Protein AF-A0A520VB62-F1 (afdb_monomer_lite)

Secondary structure (DSSP, 8-state):
-HHHHHHHHHHHHHHHHHHHTTTS---S--GGGEE-S--S-SEETTEEE--HHHHHHHHHS--TTSHHHHHHHHHHHHHHHHHH---HHHHHHHHHHHHHHHHT---SSTTHHHHHHHHHHHHHHH-TTPPP-TT-HHHHHHHHHHHHHHHHHHH-HHHHHHHHHHHHTT-

Structure (mmCIF, N/CA/C/O backbone):
data_AF-A0A520VB62-F1
#
_entry.id   AF-A0A520VB62-F1
#
loop_
_atom_site.group_PDB
_atom_site.id
_atom_site.type_symbol
_atom_site.label_atom_id
_atom_site.label_alt_id
_atom_site.label_comp_id
_atom_site.label_asym_id
_atom_site.label_entity_id
_atom_site.label_seq_id
_atom_site.pdbx_PDB_ins_code
_atom_site.Cartn_x
_atom_site.Cartn_y
_atom_site.Cartn_z
_atom_site.occupancy
_atom_site.B_iso_or_equiv
_atom_site.auth_seq_id
_atom_site.auth_comp_id
_atom_site.auth_asym_id
_atom_site.auth_atom_id
_atom_site.pdbx_PDB_model_num
ATOM 1 N N . MET A 1 1 ? -14.299 2.061 22.594 1.00 82.00 1 MET A N 1
ATOM 2 C CA . MET A 1 1 ? -13.236 1.149 22.125 1.00 82.00 1 MET A CA 1
ATOM 3 C C . MET A 1 1 ? -13.532 0.580 20.743 1.00 82.00 1 MET A C 1
ATOM 5 O O . MET A 1 1 ? -12.780 0.883 19.834 1.00 82.00 1 MET A O 1
ATOM 9 N N . GLU A 1 2 ? -14.605 -0.191 20.523 1.00 84.56 2 GLU A N 1
ATOM 10 C CA . GLU A 1 2 ? -14.925 -0.719 19.174 1.00 84.56 2 GLU A CA 1
ATOM 11 C C . GLU A 1 2 ? -15.188 0.391 18.143 1.00 84.56 2 GLU A C 1
ATOM 13 O O . GLU A 1 2 ? -14.595 0.387 17.067 1.00 84.56 2 GLU A O 1
ATOM 18 N N . SER A 1 3 ? -15.973 1.406 18.515 1.00 88.75 3 SER A N 1
ATOM 19 C CA . SER A 1 3 ? -16.216 2.592 17.680 1.00 88.75 3 SER A CA 1
ATOM 20 C C . SER A 1 3 ? -14.943 3.387 17.359 1.00 88.75 3 SER A C 1
ATOM 22 O O . SER A 1 3 ? -14.815 3.945 16.273 1.00 88.75 3 SER A O 1
ATOM 24 N N . GLU A 1 4 ? -13.982 3.424 18.283 1.00 92.81 4 GLU A N 1
ATOM 25 C CA . GLU A 1 4 ? -12.701 4.119 18.102 1.00 92.81 4 GLU A CA 1
ATOM 26 C C . GLU A 1 4 ? -11.771 3.341 17.165 1.00 92.81 4 GLU A C 1
ATOM 28 O O . GLU A 1 4 ? -11.117 3.940 16.314 1.00 92.81 4 GLU A O 1
ATOM 33 N N . ILE A 1 5 ? -11.754 2.006 17.270 1.00 94.88 5 ILE A N 1
ATOM 34 C CA . ILE A 1 5 ? -11.032 1.124 16.342 1.00 94.88 5 ILE A CA 1
ATOM 35 C C . ILE A 1 5 ? -11.573 1.302 14.928 1.00 94.88 5 ILE A C 1
ATOM 37 O O . ILE A 1 5 ? -10.799 1.501 13.993 1.00 94.88 5 ILE A O 1
ATOM 41 N N . GLU A 1 6 ? -12.895 1.263 14.764 1.00 94.56 6 GLU A N 1
ATOM 42 C CA . GLU A 1 6 ? -13.518 1.467 13.459 1.00 94.56 6 GLU A CA 1
ATOM 43 C C . GLU A 1 6 ? -13.223 2.869 12.908 1.00 94.56 6 GLU A C 1
ATOM 45 O O . GLU A 1 6 ? -12.890 3.010 11.731 1.00 94.56 6 GLU A O 1
ATOM 50 N N . GLY A 1 7 ? -13.265 3.897 13.763 1.00 96.06 7 GLY A N 1
ATOM 51 C CA . GLY A 1 7 ? -12.877 5.261 13.406 1.00 96.06 7 GLY A CA 1
ATOM 52 C C . GLY A 1 7 ? -11.435 5.356 12.898 1.00 96.06 7 GLY A C 1
ATOM 53 O O . GLY A 1 7 ? -11.188 5.972 11.860 1.00 96.06 7 GLY A O 1
ATOM 54 N N . LEU A 1 8 ? -10.488 4.694 13.570 1.00 95.94 8 LEU A N 1
ATOM 55 C CA . LEU A 1 8 ? -9.087 4.650 13.148 1.00 95.94 8 LEU A CA 1
ATOM 56 C C . LEU A 1 8 ? -8.914 3.911 11.811 1.00 95.94 8 LEU A C 1
ATOM 58 O O . LEU A 1 8 ? -8.255 4.435 10.912 1.00 95.94 8 LEU A O 1
ATOM 62 N N . LYS A 1 9 ? -9.549 2.740 11.644 1.00 97.00 9 LYS A N 1
ATOM 63 C CA . LYS A 1 9 ? -9.537 1.985 10.377 1.00 97.00 9 LYS A CA 1
ATOM 64 C C . LYS A 1 9 ? -10.069 2.834 9.219 1.00 97.00 9 LYS A C 1
ATOM 66 O O . LYS A 1 9 ? -9.413 2.945 8.186 1.00 97.00 9 LYS A O 1
ATOM 71 N N . LYS A 1 10 ? -11.213 3.500 9.420 1.00 97.12 10 LYS A N 1
ATOM 72 C CA . LYS A 1 10 ? -11.822 4.419 8.445 1.00 97.12 10 LYS A CA 1
ATOM 73 C C . LYS A 1 10 ? -10.909 5.594 8.108 1.00 97.12 10 LYS A C 1
ATOM 75 O O . LYS A 1 10 ? -10.818 5.966 6.943 1.00 97.12 10 LYS A O 1
ATOM 80 N N . SER A 1 11 ? -10.221 6.165 9.098 1.00 96.31 11 SER A N 1
ATOM 81 C CA . SER A 1 11 ? -9.283 7.269 8.873 1.00 96.31 11 SER A CA 1
ATOM 82 C C . SER A 1 11 ? -8.116 6.847 7.982 1.00 96.31 11 SER A C 1
ATOM 84 O O . SER A 1 11 ? -7.838 7.519 6.994 1.00 96.31 11 SER A O 1
ATOM 86 N N . ILE A 1 12 ? -7.464 5.723 8.293 1.00 96.94 12 ILE A N 1
ATOM 87 C CA . ILE A 1 12 ? -6.336 5.218 7.497 1.00 96.94 12 ILE A CA 1
ATOM 88 C C . ILE A 1 12 ? -6.807 4.826 6.088 1.00 96.94 12 ILE A C 1
ATOM 90 O O . ILE A 1 12 ? -6.172 5.186 5.099 1.00 96.94 12 ILE A O 1
ATOM 94 N N . TRP A 1 13 ? -7.958 4.154 5.975 1.00 97.50 13 TRP A N 1
ATOM 95 C CA . TRP A 1 13 ? -8.556 3.820 4.679 1.00 97.50 13 TRP A CA 1
ATOM 96 C C . TRP A 1 13 ? -8.832 5.065 3.835 1.00 97.50 13 TRP A C 1
ATOM 98 O O . TRP A 1 13 ? -8.537 5.082 2.643 1.00 97.50 13 TRP A O 1
ATOM 108 N N . LYS A 1 14 ? -9.354 6.132 4.448 1.00 97.00 14 LYS A N 1
ATOM 109 C CA . LYS A 1 14 ? -9.599 7.407 3.769 1.00 97.00 14 LYS A CA 1
ATOM 110 C C . LYS A 1 14 ? -8.302 8.048 3.280 1.00 97.00 14 LYS A C 1
ATOM 112 O O . LYS A 1 14 ? -8.279 8.552 2.162 1.00 97.00 14 LYS A O 1
ATOM 117 N N . GLU A 1 15 ? -7.230 8.007 4.075 1.00 96.38 15 GLU A N 1
ATOM 118 C CA . GLU A 1 15 ? -5.909 8.480 3.640 1.00 96.38 15 GLU A CA 1
ATOM 119 C C . GLU A 1 15 ? -5.455 7.728 2.377 1.00 96.38 15 GLU A C 1
ATOM 121 O O . GLU A 1 15 ? -5.143 8.374 1.380 1.00 96.38 15 GLU A O 1
ATOM 126 N N . ILE A 1 16 ? -5.518 6.390 2.372 1.00 97.12 16 ILE A N 1
ATOM 127 C CA . ILE A 1 16 ? -5.161 5.547 1.212 1.00 97.12 16 ILE A CA 1
ATOM 128 C C . ILE A 1 16 ? -6.072 5.838 0.007 1.00 97.12 16 ILE A C 1
ATOM 130 O O . ILE A 1 16 ? -5.603 6.017 -1.119 1.00 97.12 16 ILE A O 1
ATOM 134 N N . SER A 1 17 ? -7.382 5.932 0.232 1.00 96.38 17 SER A N 1
ATOM 135 C CA . SER A 1 17 ? -8.355 6.243 -0.816 1.00 96.38 17 SER A CA 1
ATOM 136 C C . SER A 1 17 ? -8.068 7.596 -1.465 1.00 96.38 17 SER A C 1
ATOM 138 O O . SER A 1 17 ? -8.185 7.724 -2.681 1.00 96.38 17 SER A O 1
ATOM 140 N N . ASN A 1 18 ? -7.670 8.604 -0.685 1.00 96.19 18 ASN A N 1
ATOM 141 C CA . ASN A 1 18 ? -7.405 9.951 -1.190 1.00 96.19 18 ASN A CA 1
ATOM 142 C C . ASN A 1 18 ? -6.197 10.016 -2.135 1.00 96.19 18 ASN A C 1
ATOM 144 O O . ASN A 1 18 ? -6.193 10.857 -3.037 1.00 96.19 18 ASN A O 1
ATOM 148 N N . VAL A 1 19 ? -5.181 9.164 -1.940 1.00 96.00 19 VAL A N 1
ATOM 149 C CA . VAL A 1 19 ? -4.030 9.086 -2.860 1.00 96.00 19 VAL A CA 1
ATOM 150 C C . VAL A 1 19 ? -4.308 8.231 -4.095 1.00 96.00 19 VAL A C 1
ATOM 152 O O . VAL A 1 19 ? -3.788 8.531 -5.169 1.00 96.00 19 VAL A O 1
ATOM 155 N N . LEU A 1 20 ? -5.159 7.209 -3.989 1.00 94.31 20 LEU A N 1
ATOM 156 C CA . LEU A 1 20 ? -5.516 6.337 -5.115 1.00 94.31 20 LEU A CA 1
ATOM 157 C C . LEU A 1 20 ? -6.591 6.930 -6.047 1.00 94.31 20 LEU A C 1
ATOM 159 O O . LEU A 1 20 ? -6.543 6.730 -7.265 1.00 94.31 20 LEU A O 1
ATOM 163 N N . ASN A 1 21 ? -7.533 7.698 -5.502 1.00 89.06 21 ASN A N 1
ATOM 164 C CA . ASN A 1 21 ? -8.596 8.359 -6.255 1.00 89.06 21 ASN A CA 1
ATOM 165 C C . ASN A 1 21 ? -8.033 9.531 -7.102 1.00 89.06 21 ASN A C 1
ATOM 167 O O . ASN A 1 21 ? -7.119 10.230 -6.651 1.00 89.06 21 ASN A O 1
ATOM 171 N N . PRO A 1 22 ? -8.539 9.778 -8.329 1.00 83.94 22 PRO A N 1
ATOM 172 C CA . PRO A 1 22 ? -9.714 9.159 -8.961 1.00 83.94 22 PRO A CA 1
ATOM 173 C C . PRO A 1 22 ? -9.431 7.941 -9.834 1.00 83.94 22 PRO A C 1
ATOM 175 O O . PRO A 1 22 ? -10.369 7.344 -10.348 1.00 83.94 22 PRO A O 1
ATOM 178 N N . ARG A 1 23 ? -8.166 7.561 -10.037 1.00 87.94 23 ARG A N 1
ATOM 179 C CA . ARG A 1 23 ? -7.843 6.484 -10.988 1.00 87.94 23 ARG A CA 1
ATOM 180 C C . ARG A 1 23 ? -8.215 5.102 -10.472 1.00 87.94 23 ARG A C 1
ATOM 182 O O . ARG A 1 23 ? -8.552 4.233 -11.268 1.00 87.94 23 ARG A O 1
ATOM 189 N N . PHE A 1 24 ? -8.142 4.915 -9.160 1.00 90.31 24 PHE A N 1
ATOM 190 C CA . PHE A 1 24 ? -8.389 3.639 -8.512 1.00 90.31 24 PHE A CA 1
ATOM 191 C C . PHE A 1 24 ? -9.350 3.852 -7.348 1.00 90.31 24 PHE A C 1
ATOM 193 O O . PHE A 1 24 ? -8.960 4.332 -6.284 1.00 90.31 24 PHE A O 1
ATOM 200 N N . ASP A 1 25 ? -10.624 3.535 -7.575 1.00 90.31 25 ASP A N 1
ATOM 201 C CA . ASP A 1 25 ? -11.647 3.612 -6.539 1.00 90.31 25 ASP A CA 1
ATOM 202 C C . ASP A 1 25 ? -11.650 2.328 -5.701 1.00 90.31 25 ASP A C 1
ATOM 204 O O . ASP A 1 25 ? -12.038 1.256 -6.169 1.00 90.31 25 ASP A O 1
ATOM 208 N N . ILE A 1 26 ? -11.203 2.445 -4.450 1.00 91.56 26 ILE A N 1
ATOM 209 C CA . ILE A 1 26 ? -11.250 1.354 -3.471 1.00 91.56 26 ILE A CA 1
ATOM 210 C C . ILE A 1 26 ? -12.583 1.323 -2.714 1.00 91.56 26 ILE A C 1
ATOM 212 O O . ILE A 1 26 ? -12.792 0.423 -1.912 1.00 91.56 26 ILE A O 1
ATOM 216 N N . GLY A 1 27 ? -13.514 2.243 -2.974 1.00 91.69 27 GLY A N 1
ATOM 217 C CA . GLY A 1 27 ? -14.805 2.334 -2.298 1.00 91.69 27 GLY A CA 1
ATOM 218 C C . GLY A 1 27 ? -14.713 2.688 -0.810 1.00 91.69 27 GLY A C 1
ATOM 219 O O . GLY A 1 27 ? -13.656 3.024 -0.268 1.00 91.69 27 GLY A O 1
ATOM 220 N N . GLU A 1 28 ? -15.857 2.614 -0.132 1.00 93.94 28 GLU A N 1
ATOM 221 C CA . GLU A 1 28 ? -15.939 2.857 1.308 1.00 93.94 28 GLU A CA 1
ATOM 222 C C . GLU A 1 28 ? -15.301 1.725 2.122 1.00 93.94 28 GLU A C 1
ATOM 224 O O . GLU A 1 28 ? -15.281 0.560 1.718 1.00 93.94 28 GLU A O 1
ATOM 229 N N . PHE A 1 29 ? -14.793 2.075 3.304 1.00 94.88 29 PHE A N 1
ATOM 230 C CA . PHE A 1 29 ? -14.241 1.092 4.227 1.00 94.88 29 PHE A CA 1
ATOM 231 C C . PHE A 1 29 ? -15.321 0.101 4.685 1.00 94.88 29 PHE A C 1
ATOM 233 O O . PHE A 1 29 ? -16.381 0.505 5.164 1.00 94.88 29 PHE A O 1
ATOM 240 N N . SER A 1 30 ? -14.992 -1.190 4.643 1.00 91.88 30 SER A N 1
ATOM 241 C CA . SER A 1 30 ? -15.796 -2.279 5.194 1.00 91.88 30 SER A CA 1
ATOM 242 C C . SER A 1 30 ? -14.892 -3.272 5.920 1.00 91.88 30 SER A C 1
ATOM 244 O O . SER A 1 30 ? -13.810 -3.620 5.445 1.00 91.88 30 SER A O 1
ATOM 246 N N . ASN A 1 31 ? -15.351 -3.778 7.068 1.00 90.06 31 ASN A N 1
ATOM 247 C CA . ASN A 1 31 ? -14.636 -4.831 7.796 1.00 90.06 31 ASN A CA 1
ATOM 248 C C . ASN A 1 31 ? -14.585 -6.155 7.016 1.00 90.06 31 ASN A C 1
ATOM 250 O O . ASN A 1 31 ? -13.834 -7.050 7.390 1.00 90.06 31 ASN A O 1
ATOM 254 N N . GLU A 1 32 ? -15.342 -6.300 5.925 1.00 90.75 32 GLU A N 1
ATOM 255 C CA . GLU A 1 32 ? -15.301 -7.507 5.102 1.00 90.75 32 GLU A CA 1
ATOM 256 C C . GLU A 1 32 ? -13.925 -7.762 4.466 1.00 90.75 32 GLU A C 1
ATOM 258 O O . GLU A 1 32 ? -13.618 -8.921 4.191 1.00 90.75 32 GLU A O 1
ATOM 263 N N . PHE A 1 33 ? -13.094 -6.723 4.290 1.00 89.25 33 PHE A N 1
ATOM 264 C CA . PHE A 1 33 ? -11.745 -6.826 3.712 1.00 89.25 33 PHE A CA 1
ATOM 265 C C . PHE A 1 33 ? -10.684 -7.295 4.711 1.00 89.25 33 PHE A C 1
ATOM 267 O O . PHE A 1 33 ? -9.547 -7.567 4.317 1.00 89.25 33 PHE A O 1
ATOM 274 N N . LEU A 1 34 ? -11.040 -7.372 5.996 1.00 95.50 34 LEU A N 1
ATOM 275 C CA . LEU A 1 34 ? -10.125 -7.709 7.075 1.00 95.50 34 LEU A CA 1
ATOM 276 C C . LEU A 1 34 ? -10.509 -9.032 7.732 1.00 95.50 34 LEU A C 1
ATOM 278 O O . LEU A 1 34 ? -11.683 -9.372 7.894 1.00 95.50 34 LEU A O 1
ATOM 282 N N . HIS A 1 35 ? -9.492 -9.771 8.146 1.00 96.19 35 HIS A N 1
ATOM 283 C CA . HIS A 1 35 ? -9.615 -10.875 9.077 1.00 96.19 35 HIS A CA 1
ATOM 284 C C . HIS A 1 35 ? -9.010 -10.427 10.412 1.00 96.19 35 HIS A C 1
ATOM 286 O O . HIS A 1 35 ? -7.798 -10.262 10.523 1.00 96.19 35 HIS A O 1
ATOM 292 N N . ASN A 1 36 ? -9.866 -10.166 11.404 1.00 93.56 36 ASN A N 1
ATOM 293 C CA . ASN A 1 36 ? -9.465 -9.518 12.661 1.00 93.56 36 ASN A CA 1
ATOM 294 C C . ASN A 1 36 ? -8.954 -10.502 13.736 1.00 93.56 36 ASN A C 1
ATOM 296 O O . ASN A 1 36 ? -8.709 -10.091 14.872 1.00 93.56 36 ASN A O 1
ATOM 300 N N . GLU A 1 37 ? -8.831 -11.791 13.413 1.00 91.56 37 GLU A N 1
ATOM 301 C CA . GLU A 1 37 ? -8.261 -12.796 14.315 1.00 91.56 37 GLU A CA 1
ATOM 302 C C . GLU A 1 37 ? -6.741 -12.881 14.143 1.00 91.56 37 GLU A C 1
ATOM 304 O O . GLU A 1 37 ? -6.201 -12.638 13.063 1.00 91.56 37 GLU A O 1
ATOM 309 N N . ASP A 1 38 ? -6.051 -13.219 15.231 1.00 91.19 38 ASP A N 1
ATOM 310 C CA . ASP A 1 38 ? -4.597 -13.364 15.249 1.00 91.19 38 ASP A CA 1
ATOM 311 C C . ASP A 1 38 ? -4.193 -14.755 14.760 1.00 91.19 38 ASP A C 1
ATOM 313 O O . ASP A 1 38 ? -4.265 -15.745 15.491 1.00 91.19 38 ASP A O 1
ATOM 317 N N . ILE A 1 39 ? -3.802 -14.820 13.489 1.00 92.50 39 ILE A N 1
ATOM 318 C CA . ILE A 1 39 ? -3.303 -16.027 12.834 1.00 92.50 39 ILE A CA 1
ATOM 319 C C . ILE A 1 39 ? -1.953 -15.730 12.167 1.00 92.50 39 ILE A C 1
ATOM 321 O O . ILE A 1 39 ? -1.720 -14.603 11.729 1.00 92.50 39 ILE A O 1
ATOM 325 N N . PRO A 1 40 ? -1.054 -16.723 12.019 1.00 90.88 40 PRO A N 1
ATOM 326 C CA . PRO A 1 40 ? 0.296 -16.517 11.486 1.00 90.88 40 PRO A CA 1
ATOM 327 C C . PRO A 1 40 ? 0.305 -16.407 9.948 1.00 90.88 40 PRO A C 1
ATOM 329 O O . PRO A 1 40 ? 0.988 -17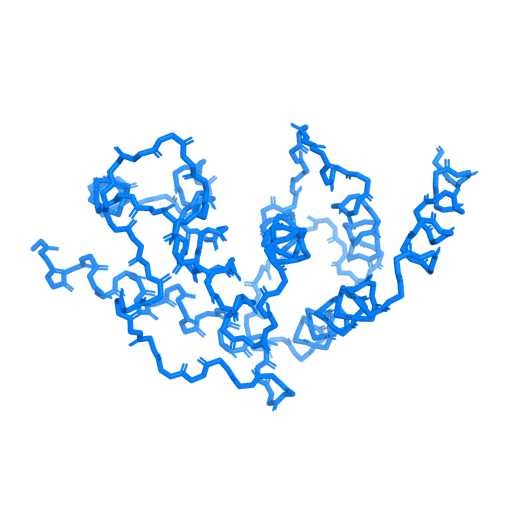.161 9.253 1.00 90.88 40 PRO A O 1
ATOM 332 N N . ARG A 1 41 ? -0.505 -15.502 9.395 1.00 91.62 41 ARG A N 1
ATOM 333 C CA . ARG A 1 41 ? -0.625 -15.203 7.963 1.00 91.62 41 ARG A CA 1
ATOM 334 C C . ARG A 1 41 ? -0.8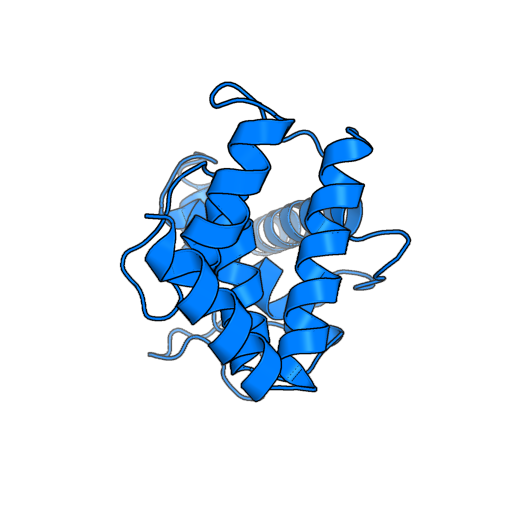86 -13.713 7.780 1.00 91.62 41 ARG A C 1
ATOM 336 O O . ARG A 1 41 ? -1.498 -13.100 8.636 1.00 91.62 41 ARG A O 1
ATOM 343 N N . ILE A 1 42 ? -0.476 -13.163 6.640 1.00 93.38 42 ILE A N 1
ATOM 344 C CA . ILE A 1 42 ? -0.797 -11.778 6.240 1.00 93.38 42 ILE A CA 1
ATOM 345 C C . ILE A 1 42 ? -2.082 -11.693 5.406 1.00 93.38 42 ILE A C 1
ATOM 347 O O . ILE A 1 42 ? -2.758 -10.669 5.414 1.00 93.38 42 ILE A O 1
ATOM 351 N N . ILE A 1 43 ? -2.443 -12.784 4.719 1.00 95.62 43 ILE A N 1
ATOM 352 C CA . ILE A 1 43 ? -3.698 -12.927 3.974 1.00 95.62 43 ILE A CA 1
ATOM 353 C C . ILE A 1 43 ? -4.376 -14.240 4.370 1.00 95.62 43 ILE A C 1
ATOM 355 O O . ILE A 1 43 ? -3.728 -15.285 4.484 1.00 95.62 43 ILE A O 1
ATOM 359 N N . TYR A 1 44 ? -5.692 -14.188 4.560 1.00 94.88 44 TYR A N 1
ATOM 360 C CA . TYR A 1 44 ? -6.541 -15.359 4.749 1.00 94.88 44 TYR A CA 1
ATOM 361 C C . TYR A 1 44 ? -7.898 -15.133 4.083 1.00 94.88 44 TYR A C 1
ATOM 363 O O . TYR A 1 44 ? -8.544 -14.116 4.319 1.00 94.88 44 TYR A O 1
ATOM 371 N N . ASN A 1 45 ? -8.328 -16.070 3.232 1.00 92.19 45 ASN A N 1
ATOM 372 C CA . ASN A 1 45 ? -9.568 -15.973 2.451 1.00 92.19 45 ASN A CA 1
ATOM 373 C C . ASN A 1 45 ? -9.694 -14.650 1.663 1.00 92.19 45 ASN A C 1
ATOM 375 O O . ASN A 1 45 ? -10.743 -14.010 1.709 1.00 92.19 45 ASN A O 1
ATOM 379 N N . ASN A 1 46 ? -8.627 -14.233 0.964 1.00 92.00 46 ASN A N 1
ATOM 380 C CA . ASN A 1 46 ? -8.533 -12.953 0.238 1.00 92.00 46 ASN A CA 1
ATOM 381 C C . ASN A 1 46 ? -8.752 -11.699 1.109 1.00 92.00 46 ASN A C 1
ATOM 383 O O . ASN A 1 46 ? -9.139 -10.647 0.602 1.00 92.00 46 ASN A O 1
ATOM 387 N N . LYS A 1 47 ? -8.501 -11.791 2.419 1.00 95.19 47 LYS A N 1
ATOM 388 C CA . LYS A 1 47 ? -8.591 -10.671 3.365 1.00 95.19 47 LYS A CA 1
ATOM 389 C C . LYS A 1 47 ? -7.246 -10.412 4.006 1.00 95.19 47 LYS A C 1
ATOM 391 O O . LYS A 1 47 ? -6.535 -11.363 4.332 1.00 95.19 47 LYS A O 1
ATOM 396 N N . SER A 1 48 ? -6.933 -9.142 4.250 1.00 96.88 48 SER A N 1
ATOM 397 C CA . SER A 1 48 ? -5.762 -8.796 5.053 1.00 96.88 48 SER A CA 1
ATOM 398 C C . SER A 1 48 ? -5.993 -9.235 6.493 1.00 96.88 48 SER A C 1
ATOM 400 O O . SER A 1 48 ? -7.013 -8.899 7.095 1.00 96.88 48 SER A O 1
ATOM 402 N N . VAL A 1 49 ? -5.046 -9.971 7.058 1.00 97.25 49 VAL A N 1
ATOM 403 C CA . VAL A 1 49 ? -5.088 -10.379 8.462 1.00 97.25 49 VAL A CA 1
ATOM 404 C C . VAL A 1 49 ? -4.510 -9.254 9.306 1.00 97.25 49 VAL A C 1
ATOM 406 O O . VAL A 1 49 ? -3.356 -8.876 9.122 1.00 97.25 49 VAL A O 1
ATOM 409 N N . ILE A 1 50 ? -5.305 -8.709 10.222 1.00 96.69 50 ILE A N 1
ATOM 410 C CA . ILE A 1 50 ? -4.825 -7.734 11.201 1.00 96.69 50 ILE A CA 1
ATOM 411 C C . ILE A 1 50 ? -5.702 -7.749 12.458 1.00 96.69 50 ILE A C 1
ATOM 413 O O . ILE A 1 50 ? -6.863 -7.340 12.406 1.00 96.69 50 ILE A O 1
ATOM 417 N N . PRO A 1 51 ? -5.162 -8.161 13.616 1.00 95.00 51 PRO A N 1
ATOM 418 C CA . PRO A 1 51 ? -5.932 -8.195 14.849 1.00 95.00 51 PRO A CA 1
ATOM 419 C C . PRO A 1 51 ? -6.360 -6.814 15.343 1.00 95.00 51 PRO A C 1
ATOM 421 O O . PRO A 1 51 ? -5.576 -5.862 15.352 1.00 95.00 51 PRO A O 1
ATOM 424 N N . ASP A 1 52 ? -7.567 -6.724 15.904 1.00 94.56 52 ASP A N 1
ATOM 425 C CA . ASP A 1 52 ? -8.061 -5.491 16.538 1.00 94.56 52 ASP A CA 1
ATOM 426 C C . ASP A 1 52 ? -7.175 -5.015 17.702 1.00 94.56 52 ASP A C 1
ATOM 428 O O . ASP A 1 52 ? -7.168 -3.832 18.051 1.00 94.56 52 ASP A O 1
ATOM 432 N N . SER A 1 53 ? -6.390 -5.917 18.299 1.00 93.94 53 SER A N 1
ATOM 433 C CA . SER A 1 53 ? -5.405 -5.589 19.333 1.00 93.94 53 SER A CA 1
ATOM 434 C C . SER A 1 53 ? -4.322 -4.618 18.842 1.00 93.94 53 SER A C 1
ATOM 436 O O . SER A 1 53 ? -3.836 -3.816 19.641 1.00 93.94 53 SER A O 1
ATOM 438 N N . ILE A 1 54 ? -3.988 -4.624 17.546 1.00 95.06 54 ILE A N 1
ATOM 439 C CA . ILE A 1 54 ? -3.057 -3.668 16.930 1.00 95.06 54 ILE A CA 1
ATOM 440 C C . ILE A 1 54 ? -3.649 -2.257 16.980 1.00 95.06 54 ILE A C 1
ATOM 442 O O . ILE A 1 54 ? -3.020 -1.338 17.501 1.00 95.06 54 ILE A O 1
ATOM 446 N N . PHE A 1 55 ? -4.900 -2.091 16.546 1.00 95.12 55 PHE A N 1
ATOM 447 C CA . PHE A 1 55 ? -5.587 -0.797 16.580 1.00 95.12 55 PHE A CA 1
ATOM 448 C C . PHE A 1 55 ? -5.810 -0.296 18.011 1.00 95.12 55 PHE A C 1
ATOM 450 O O . PHE A 1 55 ? -5.598 0.885 18.283 1.00 95.12 55 PHE A O 1
ATOM 457 N N . LYS A 1 56 ? -6.151 -1.191 18.952 1.00 94.12 56 LYS A N 1
ATOM 458 C CA . LYS A 1 56 ? -6.246 -0.852 20.385 1.00 94.12 56 LYS A CA 1
ATOM 459 C C . LYS A 1 56 ? -4.935 -0.266 20.913 1.00 94.12 56 LYS A C 1
ATOM 461 O O . LYS A 1 56 ? -4.968 0.758 21.590 1.00 94.12 56 LYS A O 1
ATOM 466 N N . LYS A 1 57 ? -3.790 -0.869 20.569 1.00 94.44 57 LYS A N 1
ATOM 467 C CA . LYS A 1 57 ? -2.463 -0.361 20.960 1.00 94.44 57 LYS A CA 1
ATOM 468 C C . LYS A 1 57 ? -2.176 1.021 20.369 1.00 94.44 57 LYS A C 1
ATOM 470 O O . LYS A 1 57 ? -1.681 1.880 21.088 1.00 94.44 57 LYS A O 1
ATOM 475 N N . ILE A 1 58 ? -2.533 1.261 19.104 1.00 95.12 58 ILE A N 1
ATOM 476 C CA . ILE A 1 58 ? -2.364 2.581 18.468 1.00 95.12 58 ILE A CA 1
ATOM 477 C C . ILE A 1 58 ? -3.202 3.645 19.186 1.00 95.12 58 ILE A C 1
ATOM 479 O O . ILE A 1 58 ? -2.710 4.738 19.439 1.00 95.12 58 ILE A O 1
ATOM 483 N N . ILE A 1 59 ? -4.450 3.335 19.547 1.00 94.06 59 ILE A N 1
ATOM 484 C CA . ILE A 1 59 ? -5.333 4.273 20.261 1.00 94.06 59 ILE A CA 1
ATOM 485 C C . ILE A 1 59 ? -4.791 4.579 21.663 1.00 94.06 59 ILE A C 1
ATOM 487 O O . ILE A 1 59 ? -4.800 5.728 22.094 1.00 94.06 59 ILE A O 1
ATOM 491 N N . GLN A 1 60 ? -4.298 3.561 22.373 1.00 92.88 60 GLN A N 1
ATOM 492 C CA . GLN A 1 60 ? -3.734 3.715 23.718 1.00 92.88 60 GLN A CA 1
ATOM 493 C C . GLN A 1 60 ? -2.384 4.438 23.724 1.00 92.88 60 GLN A C 1
ATOM 495 O O . GLN A 1 60 ? -2.017 5.055 24.722 1.00 92.88 60 GLN A O 1
ATOM 500 N N . THR A 1 61 ? -1.620 4.357 22.636 1.00 90.75 61 THR A N 1
ATOM 501 C CA . THR A 1 61 ? -0.322 5.025 22.492 1.00 90.75 61 THR A CA 1
ATOM 502 C C . THR A 1 61 ? -0.208 5.631 21.091 1.00 90.75 61 THR A C 1
ATOM 504 O O . THR A 1 61 ? 0.452 5.056 20.221 1.00 90.75 61 THR A O 1
ATOM 507 N N . PRO A 1 62 ? -0.856 6.789 20.847 1.00 85.62 62 PRO A N 1
ATOM 508 C CA . PRO A 1 62 ? -0.900 7.399 19.524 1.00 85.62 62 PRO A CA 1
ATOM 509 C C . PRO A 1 62 ? 0.490 7.830 19.061 1.00 85.62 62 PRO A C 1
ATOM 511 O O . PRO A 1 62 ? 1.048 8.819 19.531 1.00 85.62 62 PRO A O 1
ATOM 514 N N . ASN A 1 63 ? 1.047 7.084 18.113 1.00 85.06 63 ASN A N 1
ATOM 515 C CA . ASN A 1 63 ? 2.287 7.430 17.437 1.00 85.06 63 ASN A CA 1
ATOM 516 C C . ASN A 1 63 ? 2.225 6.944 15.984 1.00 85.06 63 ASN A C 1
ATOM 518 O O . ASN A 1 63 ? 2.374 5.747 15.717 1.00 85.06 63 ASN A O 1
ATOM 522 N N . LYS A 1 64 ? 2.007 7.881 15.052 1.00 82.00 64 LYS A N 1
ATOM 523 C CA . LYS A 1 64 ? 1.920 7.590 13.614 1.00 82.00 64 LYS A CA 1
ATOM 524 C C . LYS A 1 64 ? 3.246 7.117 13.006 1.00 82.00 64 LYS A C 1
ATOM 526 O O . LYS A 1 64 ? 3.199 6.490 11.959 1.00 82.00 64 LYS A O 1
ATOM 531 N N . ASP A 1 65 ? 4.379 7.332 13.675 1.00 80.56 65 ASP A N 1
ATOM 532 C CA . ASP A 1 65 ? 5.708 6.900 13.212 1.00 80.56 65 ASP A CA 1
ATOM 533 C C . ASP A 1 65 ? 6.108 5.513 13.760 1.00 80.56 65 ASP A C 1
ATOM 535 O O . ASP A 1 65 ? 7.162 4.960 13.424 1.00 80.56 65 ASP A O 1
ATOM 539 N N . SER A 1 66 ? 5.264 4.923 14.614 1.00 86.88 66 SER A N 1
ATOM 540 C CA . SER A 1 66 ? 5.534 3.630 15.242 1.00 86.88 66 SER A CA 1
ATOM 541 C C . SER A 1 66 ? 5.491 2.462 14.251 1.00 86.88 66 SER A C 1
ATOM 543 O O . SER A 1 66 ? 4.784 2.477 13.243 1.00 86.88 66 SER A O 1
ATOM 545 N N . GLU A 1 67 ? 6.217 1.394 14.578 1.00 88.56 67 GLU A N 1
ATOM 546 C CA . GLU A 1 67 ? 6.136 0.109 13.870 1.00 88.56 67 GLU A CA 1
ATOM 547 C C . GLU A 1 67 ? 4.706 -0.460 13.888 1.00 88.56 67 GLU A C 1
ATOM 549 O O . GLU A 1 67 ? 4.222 -0.981 12.889 1.00 88.56 67 GLU A O 1
ATOM 554 N N . ILE A 1 68 ? 3.974 -0.257 14.989 1.00 92.50 68 ILE A N 1
ATOM 555 C CA . ILE A 1 68 ? 2.577 -0.690 15.123 1.00 92.50 68 ILE A CA 1
ATOM 556 C C . ILE A 1 68 ? 1.675 0.033 14.106 1.00 92.50 68 ILE A C 1
ATOM 558 O O . ILE A 1 68 ? 0.823 -0.604 13.487 1.00 92.50 68 ILE A O 1
ATOM 562 N N . TYR A 1 69 ? 1.872 1.341 13.888 1.00 94.88 69 TYR A N 1
ATOM 563 C CA . TYR A 1 69 ? 1.140 2.075 12.847 1.00 94.88 69 TYR A CA 1
ATOM 564 C C . TYR A 1 69 ? 1.528 1.597 11.440 1.00 94.88 69 TYR A C 1
ATOM 566 O O . TYR A 1 69 ? 0.657 1.506 10.579 1.00 94.88 69 TYR A O 1
ATOM 574 N N . SER A 1 70 ? 2.793 1.208 11.226 1.00 93.81 70 SER A N 1
ATOM 575 C CA . SER A 1 70 ? 3.267 0.573 9.981 1.00 93.81 70 SER A CA 1
ATOM 576 C C . SER A 1 70 ? 2.461 -0.666 9.629 1.00 93.81 70 SER A C 1
ATOM 578 O O . SER A 1 70 ? 1.951 -0.775 8.520 1.00 93.81 70 SER A O 1
ATOM 580 N N . ILE A 1 71 ? 2.282 -1.564 10.599 1.00 94.44 71 ILE A N 1
ATOM 581 C CA . ILE A 1 71 ? 1.529 -2.810 10.417 1.00 94.44 71 ILE A CA 1
ATOM 582 C C . ILE A 1 71 ? 0.072 -2.505 10.050 1.00 94.44 71 ILE A C 1
ATOM 584 O O . ILE A 1 71 ? -0.491 -3.139 9.155 1.00 94.44 71 ILE A O 1
ATOM 588 N N . ALA A 1 72 ? -0.540 -1.514 10.708 1.00 96.69 72 ALA A N 1
ATOM 589 C CA . ALA A 1 72 ? -1.905 -1.088 10.406 1.00 96.69 72 ALA A CA 1
ATOM 590 C C . ALA A 1 72 ? -2.044 -0.480 9.005 1.00 96.69 72 ALA A C 1
ATOM 592 O O . ALA A 1 72 ? -2.982 -0.821 8.280 1.00 96.69 72 ALA A O 1
ATOM 593 N N . LEU A 1 73 ? -1.108 0.387 8.615 1.00 97.19 73 LEU A N 1
ATOM 594 C CA . LEU A 1 73 ? -1.089 1.015 7.300 1.00 97.19 73 LEU A CA 1
ATOM 595 C C . LEU A 1 73 ? -0.851 -0.014 6.190 1.00 97.19 73 LEU A C 1
ATOM 597 O O . LEU A 1 73 ? -1.597 -0.027 5.214 1.00 97.19 73 LEU A O 1
ATOM 601 N N . GLU A 1 74 ? 0.134 -0.899 6.359 1.00 96.62 74 GLU A N 1
ATOM 602 C CA . GLU A 1 74 ? 0.437 -1.974 5.410 1.00 96.62 74 GLU A CA 1
ATOM 603 C C . GLU A 1 74 ? -0.776 -2.888 5.226 1.00 96.62 74 GLU A C 1
ATOM 605 O O . GLU A 1 74 ? -1.190 -3.133 4.098 1.00 96.62 74 GLU A O 1
ATOM 610 N N . SER A 1 75 ? -1.412 -3.322 6.315 1.00 97.25 75 SER A N 1
ATOM 611 C CA . SER A 1 75 ? -2.585 -4.205 6.248 1.00 97.25 75 SER A CA 1
ATOM 612 C C . SER A 1 75 ? -3.772 -3.553 5.531 1.00 97.25 75 SER A C 1
ATOM 614 O O . SER A 1 75 ? -4.478 -4.192 4.750 1.00 97.25 75 SER A O 1
ATOM 616 N N . LEU A 1 76 ? -4.001 -2.255 5.746 1.00 98.12 76 LEU A N 1
ATOM 617 C CA . LEU A 1 76 ? -5.073 -1.542 5.050 1.00 98.12 76 LEU A CA 1
ATOM 618 C C . LEU A 1 76 ? -4.727 -1.253 3.583 1.00 98.12 76 LEU A C 1
ATOM 620 O O . LEU A 1 76 ? -5.609 -1.356 2.732 1.00 98.12 76 LEU A O 1
ATOM 624 N N . ALA A 1 77 ? -3.463 -0.971 3.256 1.00 97.38 77 ALA A N 1
ATOM 625 C CA . ALA A 1 77 ? -3.007 -0.850 1.870 1.00 97.38 77 ALA A CA 1
ATOM 626 C C . ALA A 1 77 ? -3.091 -2.195 1.125 1.00 97.38 77 ALA A C 1
ATOM 628 O O . ALA A 1 77 ? -3.469 -2.237 -0.048 1.00 97.38 77 ALA A O 1
ATOM 629 N N . LEU A 1 78 ? -2.809 -3.298 1.822 1.00 97.50 78 LEU A N 1
ATOM 630 C CA . LEU A 1 78 ? -2.958 -4.662 1.326 1.00 97.50 78 LEU A CA 1
ATOM 631 C C . LEU A 1 78 ? -4.416 -4.972 0.992 1.00 97.50 78 LEU A C 1
ATOM 633 O O . LEU A 1 78 ? -4.715 -5.405 -0.120 1.00 97.50 78 LEU A O 1
ATOM 637 N N . ALA A 1 79 ? -5.326 -4.696 1.928 1.00 97.12 79 ALA A N 1
ATOM 638 C CA . ALA A 1 79 ? -6.764 -4.841 1.725 1.00 97.12 79 ALA A CA 1
ATOM 639 C C . ALA A 1 79 ? -7.278 -3.981 0.555 1.00 97.12 79 ALA A C 1
ATOM 641 O O . ALA A 1 79 ? -8.056 -4.461 -0.271 1.00 97.12 79 ALA A O 1
ATOM 642 N N . ALA A 1 80 ? -6.808 -2.734 0.446 1.00 95.62 80 ALA A N 1
ATOM 643 C CA . ALA A 1 80 ? -7.156 -1.828 -0.645 1.00 95.62 80 ALA A CA 1
ATOM 644 C C . ALA A 1 80 ? -6.735 -2.383 -2.016 1.00 95.62 80 ALA A C 1
ATOM 646 O O . ALA A 1 80 ? -7.531 -2.375 -2.957 1.00 95.62 80 ALA A O 1
ATOM 647 N N . PHE A 1 81 ? -5.513 -2.913 -2.131 1.00 95.00 81 PHE A N 1
ATOM 648 C CA . PHE A 1 81 ? -5.049 -3.497 -3.387 1.00 95.00 81 PHE A CA 1
ATOM 649 C C . PHE A 1 81 ? -5.753 -4.818 -3.697 1.00 95.00 81 PHE A C 1
ATOM 651 O O . PHE A 1 81 ? -6.199 -4.977 -4.823 1.00 95.00 81 PHE A O 1
ATOM 658 N N . LEU A 1 82 ? -5.925 -5.726 -2.724 1.00 94.69 82 LEU A N 1
ATOM 659 C CA . LEU A 1 82 ? -6.663 -6.993 -2.897 1.00 94.69 82 LEU A CA 1
ATOM 660 C C . LEU A 1 82 ? -8.073 -6.786 -3.461 1.00 94.69 82 LEU A C 1
ATOM 662 O O . LEU A 1 82 ? -8.537 -7.578 -4.283 1.00 94.69 82 LEU A O 1
ATOM 666 N N . ARG A 1 83 ? -8.744 -5.713 -3.027 1.00 91.81 83 ARG A N 1
ATOM 667 C CA . ARG A 1 83 ? -10.084 -5.353 -3.497 1.00 91.81 83 ARG A CA 1
ATOM 668 C C . ARG A 1 83 ? -10.113 -5.014 -4.986 1.00 91.81 83 ARG A C 1
ATOM 670 O O . ARG A 1 83 ? -11.058 -5.402 -5.663 1.00 91.81 83 ARG A O 1
ATOM 677 N N . ILE A 1 84 ? -9.115 -4.286 -5.488 1.00 88.75 84 ILE A N 1
ATOM 678 C CA . ILE A 1 84 ? -9.048 -3.908 -6.909 1.00 88.75 84 ILE A CA 1
ATOM 679 C C . ILE A 1 84 ? -8.406 -5.022 -7.746 1.00 88.75 84 ILE A C 1
ATOM 681 O O . ILE A 1 84 ? -8.833 -5.298 -8.863 1.00 88.75 84 ILE A O 1
ATOM 685 N N . ASN A 1 85 ? -7.361 -5.645 -7.214 1.00 78.00 85 ASN A N 1
ATOM 686 C CA . ASN A 1 85 ? -6.528 -6.633 -7.871 1.00 78.00 85 ASN A CA 1
ATOM 687 C C . ASN A 1 85 ? -6.286 -7.791 -6.892 1.00 78.00 85 ASN A C 1
ATOM 689 O O . ASN A 1 85 ? -5.479 -7.701 -5.964 1.00 78.00 85 ASN A O 1
ATOM 693 N N . SER A 1 86 ? -7.007 -8.891 -7.112 1.00 78.88 86 SER A N 1
ATOM 694 C CA . SER A 1 86 ? -7.053 -10.064 -6.228 1.00 78.88 86 SER A CA 1
ATOM 695 C C . SER A 1 86 ? -5.775 -10.918 -6.229 1.00 78.88 86 SER A C 1
ATOM 697 O O . SER A 1 86 ? -5.791 -12.046 -5.741 1.00 78.88 86 SER A O 1
ATOM 699 N N . ASN A 1 87 ? -4.666 -10.427 -6.788 1.00 93.31 87 ASN A N 1
ATOM 700 C CA . ASN A 1 87 ? -3.400 -11.146 -6.796 1.00 93.31 87 ASN A CA 1
ATOM 701 C C . ASN A 1 87 ? -2.604 -10.905 -5.505 1.00 93.31 87 ASN A C 1
ATOM 703 O O . ASN A 1 87 ? -1.848 -9.939 -5.408 1.00 93.31 87 ASN A O 1
ATOM 707 N N . GLU A 1 88 ? -2.704 -11.846 -4.563 1.00 94.62 88 GLU A N 1
ATOM 708 C CA . GLU A 1 88 ? -2.086 -11.771 -3.232 1.00 94.62 88 GLU A CA 1
ATOM 709 C C . GLU A 1 88 ? -0.616 -11.324 -3.244 1.00 94.62 88 GLU A C 1
ATOM 711 O O . GLU A 1 88 ? -0.237 -10.413 -2.507 1.00 94.62 88 GLU A O 1
ATOM 716 N N . LYS A 1 89 ? 0.221 -11.922 -4.105 1.00 95.06 89 LYS A N 1
ATOM 717 C CA . LYS A 1 89 ? 1.658 -11.609 -4.177 1.00 95.06 89 LYS A CA 1
ATOM 718 C C . LYS A 1 89 ? 1.885 -10.128 -4.485 1.00 95.06 89 LYS A C 1
ATOM 720 O O . LYS A 1 89 ? 2.713 -9.486 -3.840 1.00 95.06 89 LYS A O 1
ATOM 725 N N . TYR A 1 90 ? 1.182 -9.593 -5.478 1.00 96.50 90 TYR A N 1
ATOM 726 C CA . TYR A 1 90 ? 1.369 -8.211 -5.914 1.00 96.50 90 TYR A CA 1
ATOM 727 C C . TYR A 1 90 ? 0.654 -7.213 -5.000 1.00 96.50 90 TYR A C 1
ATOM 729 O O . TYR A 1 90 ? 1.168 -6.111 -4.812 1.00 96.50 90 TYR A O 1
ATOM 737 N N . SER A 1 91 ? -0.427 -7.619 -4.328 1.00 96.62 91 SER A N 1
ATOM 738 C CA . SER A 1 91 ? -1.020 -6.839 -3.238 1.00 96.62 91 SER A CA 1
ATOM 739 C C . SER A 1 91 ? -0.035 -6.653 -2.080 1.00 96.62 91 SER A C 1
ATOM 741 O O . SER A 1 91 ? 0.107 -5.540 -1.576 1.00 96.62 91 SER A O 1
ATOM 743 N N . ILE A 1 92 ? 0.706 -7.704 -1.703 1.00 96.62 92 ILE A N 1
ATOM 744 C CA . ILE A 1 92 ? 1.762 -7.625 -0.678 1.00 96.62 92 ILE A CA 1
ATOM 745 C C . ILE A 1 92 ? 2.879 -6.677 -1.123 1.00 96.62 92 ILE A C 1
ATOM 747 O O . ILE A 1 92 ? 3.332 -5.842 -0.339 1.00 96.62 92 ILE A O 1
ATOM 751 N N . ILE A 1 93 ? 3.323 -6.778 -2.381 1.00 97.38 93 ILE A N 1
ATOM 752 C CA . ILE A 1 93 ? 4.348 -5.877 -2.927 1.00 97.38 93 ILE A CA 1
ATOM 753 C C . ILE A 1 93 ? 3.870 -4.423 -2.851 1.00 97.38 93 ILE A C 1
ATOM 755 O O . ILE A 1 93 ? 4.613 -3.578 -2.355 1.00 97.38 93 ILE A O 1
ATOM 759 N N . PHE A 1 94 ? 2.640 -4.132 -3.287 1.00 97.44 94 PHE A N 1
ATOM 760 C CA . PHE A 1 94 ? 2.072 -2.786 -3.218 1.00 97.44 94 PHE A CA 1
ATOM 761 C C . PHE A 1 94 ? 2.021 -2.257 -1.788 1.00 97.44 94 PHE A C 1
ATOM 763 O O . PHE A 1 94 ? 2.515 -1.160 -1.541 1.00 97.44 94 PHE A O 1
ATOM 770 N N . ALA A 1 95 ? 1.474 -3.035 -0.853 1.00 97.06 95 ALA A N 1
ATOM 771 C CA . ALA A 1 95 ? 1.330 -2.631 0.540 1.00 97.06 95 ALA A CA 1
ATOM 772 C C . ALA A 1 95 ? 2.679 -2.255 1.168 1.00 97.06 95 ALA A C 1
ATOM 774 O O . ALA A 1 95 ? 2.818 -1.184 1.759 1.00 97.06 95 ALA A O 1
ATOM 775 N N . LYS A 1 96 ? 3.698 -3.089 0.943 1.00 96.62 96 LYS A N 1
ATOM 776 C CA . LYS A 1 96 ? 5.058 -2.853 1.434 1.00 96.62 96 LYS A CA 1
ATOM 777 C C . LY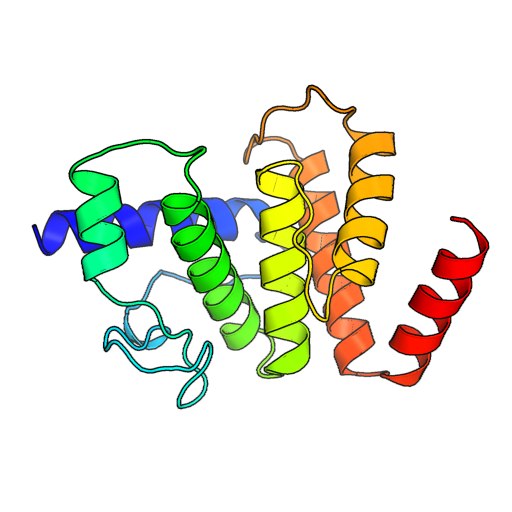S A 1 96 ? 5.726 -1.653 0.784 1.00 96.62 96 LYS A C 1
ATOM 779 O O . LYS A 1 96 ? 6.368 -0.870 1.474 1.00 96.62 96 LYS A O 1
ATOM 784 N N . CYS A 1 97 ? 5.567 -1.476 -0.528 1.00 97.44 97 CYS A N 1
ATOM 785 C CA . CYS A 1 97 ? 6.092 -0.294 -1.211 1.00 97.44 97 CYS A CA 1
ATOM 786 C C . CYS A 1 97 ? 5.403 0.974 -0.697 1.00 97.44 97 CYS A C 1
ATOM 788 O O . CYS A 1 97 ? 6.081 1.933 -0.357 1.00 97.44 97 CYS A O 1
ATOM 790 N N . TYR A 1 98 ? 4.076 0.964 -0.560 1.00 97.06 98 TYR A N 1
ATOM 791 C CA . TYR A 1 98 ? 3.309 2.084 -0.021 1.00 97.06 98 TYR A CA 1
ATOM 792 C C . TYR A 1 98 ? 3.774 2.470 1.390 1.00 97.06 98 TYR A C 1
ATOM 794 O O . TYR A 1 98 ? 4.052 3.642 1.643 1.00 97.06 98 TYR A O 1
ATOM 802 N N . CYS A 1 99 ? 3.928 1.486 2.282 1.00 95.62 99 CYS A N 1
ATOM 803 C CA . CYS A 1 99 ? 4.465 1.705 3.624 1.00 95.62 99 CYS A CA 1
ATOM 804 C C . CYS A 1 99 ? 5.893 2.267 3.572 1.00 95.62 99 CYS A C 1
ATOM 806 O O . CYS A 1 99 ? 6.199 3.243 4.257 1.00 95.62 99 CYS A O 1
ATOM 808 N N . ALA A 1 100 ? 6.750 1.717 2.707 1.00 95.25 100 ALA A N 1
ATOM 809 C CA . ALA A 1 100 ? 8.125 2.180 2.583 1.00 95.25 100 ALA A CA 1
ATOM 810 C C . ALA A 1 100 ? 8.225 3.652 2.160 1.00 95.25 100 ALA A C 1
ATOM 812 O O . ALA A 1 100 ? 9.057 4.388 2.691 1.00 95.25 100 ALA A O 1
ATOM 813 N N . LEU A 1 101 ? 7.338 4.098 1.265 1.00 95.75 101 LEU A N 1
ATOM 814 C CA . LEU A 1 101 ? 7.234 5.504 0.878 1.00 95.75 101 LEU A CA 1
ATOM 815 C C . LEU A 1 101 ? 6.699 6.373 2.020 1.00 95.75 101 LEU A C 1
ATOM 817 O O . LEU A 1 101 ? 7.278 7.418 2.306 1.00 95.75 101 LEU A O 1
ATOM 821 N N . TYR A 1 102 ? 5.623 5.938 2.686 1.00 95.06 102 TYR A N 1
ATOM 822 C CA . TYR A 1 102 ? 4.983 6.693 3.767 1.00 95.06 102 TYR A CA 1
ATOM 823 C C . TYR A 1 102 ? 5.952 6.985 4.918 1.00 95.06 102 TYR A C 1
ATOM 825 O O . TYR A 1 102 ? 6.004 8.104 5.424 1.00 95.06 102 TYR A O 1
ATOM 833 N N . PHE A 1 103 ? 6.739 5.984 5.311 1.00 92.44 103 PHE A N 1
ATOM 834 C CA . PHE A 1 103 ? 7.689 6.083 6.420 1.00 92.44 103 PHE A CA 1
ATOM 835 C C . PHE A 1 103 ? 9.118 6.407 5.984 1.00 92.44 103 PHE A C 1
ATOM 837 O O . PHE A 1 103 ? 10.004 6.504 6.834 1.00 92.44 103 PHE A O 1
ATOM 844 N N . THR A 1 104 ? 9.378 6.536 4.680 1.00 89.75 104 THR A N 1
ATOM 845 C CA . THR A 1 104 ? 10.727 6.715 4.112 1.00 89.75 104 THR A CA 1
ATOM 846 C C . THR A 1 104 ? 11.739 5.662 4.595 1.00 89.75 104 THR A C 1
ATOM 848 O O . THR A 1 104 ? 12.915 5.954 4.803 1.00 89.75 104 THR A O 1
ATOM 851 N N . ARG A 1 105 ? 11.282 4.419 4.803 1.00 86.12 105 ARG A N 1
ATOM 852 C CA . ARG A 1 105 ? 12.096 3.302 5.315 1.00 86.12 105 ARG A CA 1
ATOM 853 C C . ARG A 1 105 ? 11.791 2.019 4.557 1.00 86.12 105 ARG A C 1
ATOM 855 O O . ARG A 1 105 ? 10.631 1.698 4.349 1.00 86.12 105 ARG A O 1
ATOM 862 N N . SER A 1 106 ? 12.812 1.263 4.173 1.00 84.25 106 SER A N 1
ATOM 863 C CA . SER A 1 106 ? 12.624 -0.059 3.562 1.00 84.25 106 SER A CA 1
ATOM 864 C C . SER A 1 106 ? 12.825 -1.164 4.591 1.00 84.25 106 SER A C 1
ATOM 866 O O . SER A 1 106 ? 13.738 -1.100 5.415 1.00 84.25 106 SER A O 1
ATOM 868 N N . GLU A 1 107 ? 12.003 -2.201 4.513 1.00 84.38 107 GLU A N 1
ATOM 869 C CA . GLU A 1 107 ? 12.084 -3.374 5.376 1.00 84.38 107 GLU A CA 1
ATOM 870 C C . GLU A 1 107 ? 12.821 -4.522 4.682 1.00 84.38 107 GLU A C 1
ATOM 872 O O . GLU A 1 107 ? 12.660 -4.769 3.481 1.00 84.38 107 GLU A O 1
ATOM 877 N N . SER A 1 108 ? 13.607 -5.271 5.458 1.00 83.75 108 SER A N 1
ATOM 878 C CA . SER A 1 108 ? 14.257 -6.492 4.979 1.00 83.75 108 SER A CA 1
ATOM 879 C C . SER A 1 108 ? 13.205 -7.581 4.775 1.00 83.75 108 SER A C 1
ATOM 881 O O . SER A 1 108 ? 12.759 -8.233 5.718 1.00 83.75 108 SER A O 1
ATOM 883 N N . SER A 1 109 ? 12.749 -7.744 3.535 1.00 87.19 109 SER A N 1
ATOM 884 C CA . SER A 1 109 ? 11.732 -8.731 3.183 1.00 87.19 109 SER A CA 1
ATOM 885 C C . SER A 1 109 ? 11.842 -9.167 1.723 1.00 87.19 109 SER A C 1
ATOM 887 O O . SER A 1 109 ? 12.641 -8.633 0.957 1.00 87.19 109 SER A O 1
ATOM 889 N N . SER A 1 110 ? 11.010 -10.125 1.310 1.00 86.75 110 SER A N 1
ATOM 890 C CA . SER A 1 110 ? 10.992 -10.637 -0.066 1.00 86.75 110 SER A CA 1
ATOM 891 C C . SER A 1 110 ? 10.696 -9.582 -1.138 1.00 86.75 110 SER A C 1
ATOM 893 O O . SER A 1 110 ? 11.000 -9.835 -2.298 1.00 86.75 110 SER A O 1
ATOM 895 N N . SER A 1 111 ? 10.137 -8.423 -0.768 1.00 92.44 111 SER A N 1
ATOM 896 C CA . SER A 1 111 ? 9.877 -7.300 -1.678 1.00 92.44 111 SER A CA 1
ATOM 897 C C . SER A 1 111 ? 10.841 -6.118 -1.498 1.00 92.44 111 SER A C 1
ATOM 899 O O . SER A 1 111 ? 10.529 -4.992 -1.884 1.00 92.44 111 SER A O 1
ATOM 901 N N . GLN A 1 112 ? 11.996 -6.327 -0.852 1.00 94.88 112 GLN A N 1
ATOM 902 C CA . GLN A 1 112 ? 12.938 -5.245 -0.546 1.00 94.88 112 GLN A CA 1
ATOM 903 C C . GLN A 1 112 ? 13.417 -4.519 -1.813 1.00 94.88 112 GLN A C 1
ATOM 905 O O . GLN A 1 112 ? 13.536 -3.297 -1.807 1.00 94.88 112 GLN A O 1
ATOM 910 N N . PHE A 1 113 ? 13.653 -5.235 -2.915 1.00 95.50 113 PHE A N 1
ATOM 911 C CA . PHE A 1 113 ? 14.099 -4.603 -4.160 1.00 95.50 113 PHE A CA 1
ATOM 912 C C . PHE A 1 113 ? 13.014 -3.731 -4.793 1.00 95.50 113 PHE A C 1
ATOM 914 O O . PHE A 1 113 ? 13.326 -2.662 -5.306 1.00 95.50 113 PHE A O 1
ATOM 921 N N . GLU A 1 114 ? 11.749 -4.137 -4.722 1.00 97.50 114 GLU A N 1
ATOM 922 C CA . GLU A 1 114 ? 10.605 -3.343 -5.162 1.00 97.50 114 GLU A CA 1
ATOM 923 C C . GLU A 1 114 ? 10.445 -2.093 -4.289 1.00 97.50 114 GLU A C 1
ATOM 925 O O . GLU A 1 114 ? 10.254 -0.996 -4.815 1.00 97.50 114 GLU A O 1
ATOM 930 N N . GLN A 1 115 ? 10.597 -2.234 -2.968 1.00 97.25 115 GLN A N 1
ATOM 931 C CA . GLN A 1 115 ? 10.571 -1.098 -2.045 1.00 97.25 115 GLN A CA 1
ATOM 932 C C . GLN A 1 115 ? 11.656 -0.078 -2.397 1.00 97.25 115 GLN A C 1
ATOM 934 O O . GLN A 1 115 ? 11.353 1.108 -2.515 1.00 97.25 115 GLN A O 1
ATOM 939 N N . ILE A 1 116 ? 12.896 -0.526 -2.620 1.00 96.19 116 ILE A N 1
ATOM 940 C CA . ILE A 1 116 ? 14.012 0.352 -3.000 1.00 96.19 116 ILE A CA 1
ATOM 941 C C . ILE A 1 116 ? 13.761 0.962 -4.388 1.00 96.19 116 ILE A C 1
ATOM 943 O O . ILE A 1 116 ? 13.923 2.166 -4.555 1.00 96.19 116 ILE A O 1
ATOM 947 N N . PHE A 1 117 ? 13.279 0.180 -5.359 1.00 96.81 117 PHE A N 1
ATOM 948 C 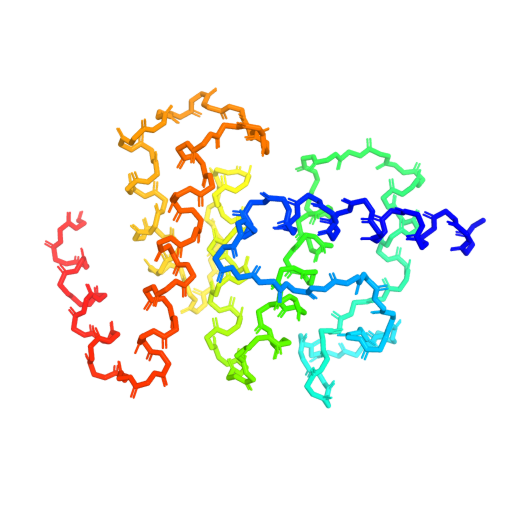CA . PHE A 1 117 ? 12.957 0.654 -6.711 1.00 96.81 117 PHE A CA 1
ATOM 949 C C . PHE A 1 117 ? 11.998 1.850 -6.708 1.00 96.81 117 PHE A C 1
ATOM 951 O O . PHE A 1 117 ? 12.212 2.818 -7.442 1.00 96.81 117 PHE A O 1
ATOM 958 N N . PHE A 1 118 ? 10.940 1.804 -5.894 1.00 97.75 118 PHE A N 1
ATOM 959 C CA . PHE A 1 118 ? 10.015 2.932 -5.769 1.00 97.75 118 PHE A CA 1
ATOM 960 C C . PHE A 1 118 ? 10.559 4.030 -4.854 1.00 97.75 11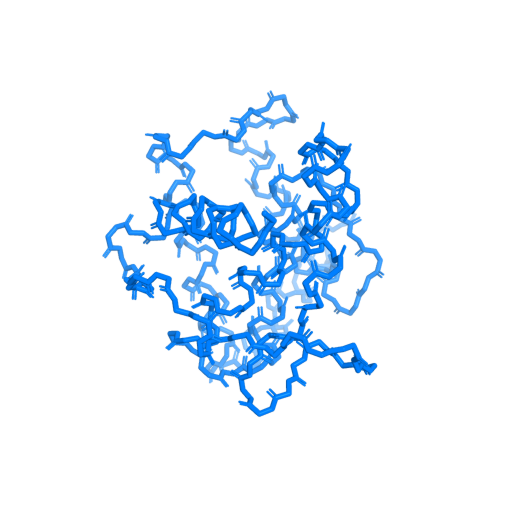8 PHE A C 1
ATOM 962 O O . PHE A 1 118 ? 10.398 5.204 -5.179 1.00 97.75 118 PHE A O 1
ATOM 969 N N . SER A 1 119 ? 11.242 3.682 -3.762 1.00 96.31 119 SER A N 1
ATOM 970 C CA . SER A 1 119 ? 11.789 4.663 -2.816 1.00 96.31 119 SER A CA 1
ATOM 971 C C . SER A 1 119 ? 12.850 5.555 -3.458 1.00 96.31 119 SER A C 1
ATOM 973 O O . SER A 1 119 ? 12.816 6.763 -3.250 1.00 96.31 119 SER A O 1
ATOM 975 N N . THR A 1 120 ? 13.739 5.011 -4.297 1.00 95.25 120 THR A N 1
ATOM 976 C CA . THR A 1 120 ? 14.734 5.808 -5.033 1.00 95.25 120 THR A CA 1
ATOM 977 C C . THR A 1 120 ? 14.051 6.857 -5.909 1.00 95.25 120 THR A C 1
ATOM 979 O O . THR A 1 120 ? 14.339 8.045 -5.787 1.00 95.25 120 THR A O 1
ATOM 982 N N . LYS A 1 121 ? 13.062 6.444 -6.710 1.00 95.94 121 LYS A N 1
ATOM 983 C CA . LYS A 1 121 ? 12.293 7.354 -7.579 1.00 95.94 121 LYS A CA 1
ATOM 984 C C . LYS A 1 121 ? 11.499 8.389 -6.789 1.00 95.94 121 LYS A C 1
ATOM 986 O O . LYS A 1 121 ? 11.325 9.519 -7.234 1.00 95.94 121 LYS A O 1
ATOM 991 N N . PHE A 1 122 ? 10.988 7.999 -5.626 1.00 97.12 122 PHE A N 1
ATOM 992 C CA . PHE A 1 122 ? 10.272 8.905 -4.742 1.00 97.12 122 PHE A CA 1
ATOM 993 C C . PHE A 1 122 ? 11.210 9.972 -4.170 1.00 97.12 122 PHE A C 1
ATOM 995 O O . PHE A 1 122 ? 10.910 11.159 -4.241 1.00 97.12 122 PHE A O 1
ATOM 1002 N N . ILE A 1 123 ? 12.379 9.574 -3.665 1.00 94.88 123 ILE A N 1
ATOM 1003 C CA . ILE A 1 123 ? 13.373 10.499 -3.108 1.00 94.88 123 ILE A CA 1
ATOM 1004 C C . ILE A 1 123 ? 13.880 11.472 -4.178 1.00 94.88 123 ILE A C 1
ATOM 1006 O O . ILE A 1 123 ? 14.037 12.654 -3.885 1.00 94.88 123 ILE A O 1
ATOM 1010 N N . GLU A 1 124 ? 14.078 11.019 -5.416 1.00 94.44 124 GLU A N 1
ATOM 1011 C CA . GLU A 1 124 ? 14.451 11.891 -6.539 1.00 94.44 124 GLU A CA 1
ATOM 1012 C C . GLU A 1 124 ? 13.410 12.990 -6.812 1.00 94.44 124 GLU A C 1
ATOM 1014 O O . GLU A 1 124 ? 13.773 14.118 -7.141 1.00 94.44 124 GLU A O 1
ATOM 1019 N N . LEU A 1 125 ? 12.118 12.682 -6.658 1.00 95.94 125 LEU A N 1
ATOM 1020 C CA . LEU A 1 125 ? 11.023 13.612 -6.954 1.00 95.94 125 LEU A CA 1
ATOM 1021 C C . LEU A 1 125 ? 10.653 14.529 -5.784 1.00 95.94 125 LEU A C 1
ATOM 1023 O O . LEU A 1 125 ? 10.296 15.690 -5.996 1.00 95.94 125 LEU A O 1
ATOM 1027 N N . PHE A 1 126 ? 10.691 14.010 -4.559 1.00 95.88 126 PHE A N 1
ATOM 1028 C CA . PHE A 1 126 ? 10.161 14.690 -3.375 1.00 95.88 126 PHE A CA 1
ATOM 1029 C C . PHE A 1 126 ? 11.246 15.127 -2.386 1.00 95.88 126 PHE A C 1
ATOM 1031 O O . PHE A 1 126 ? 11.001 16.007 -1.559 1.00 95.88 126 PHE A O 1
ATOM 1038 N N . GLY A 1 127 ? 12.448 14.556 -2.482 1.00 92.31 127 GLY A N 1
ATOM 1039 C CA . GLY A 1 127 ? 13.505 14.701 -1.489 1.00 92.31 127 GLY A CA 1
ATOM 1040 C C . GLY A 1 127 ? 13.256 13.866 -0.229 1.00 92.31 127 GLY A C 1
ATOM 1041 O O . GLY A 1 127 ? 12.175 13.330 0.004 1.00 92.31 127 GLY A O 1
ATOM 1042 N N . THR A 1 128 ? 14.277 13.767 0.621 1.00 88.94 128 THR A N 1
ATOM 1043 C CA . THR A 1 128 ? 14.232 12.973 1.863 1.00 88.94 128 THR A CA 1
ATOM 1044 C C . THR A 1 128 ? 13.448 13.637 2.996 1.00 88.94 128 THR A C 1
ATOM 1046 O O . THR A 1 128 ? 13.078 12.969 3.954 1.00 88.94 128 THR A O 1
ATOM 1049 N N . SER A 1 129 ? 13.194 14.945 2.912 1.00 90.12 129 SER A N 1
ATOM 1050 C CA . SER A 1 129 ? 12.479 15.723 3.933 1.00 90.12 129 SER A CA 1
ATOM 1051 C C . SER A 1 129 ? 10.986 15.901 3.639 1.00 90.12 129 SER A C 1
ATOM 1053 O O . SER A 1 129 ? 10.304 16.658 4.338 1.00 90.12 129 SER A O 1
ATOM 1055 N N . TYR A 1 130 ? 10.474 15.234 2.601 1.00 93.50 130 TYR A N 1
ATOM 1056 C CA . TYR A 1 130 ? 9.069 15.310 2.231 1.00 93.50 130 TYR A CA 1
ATOM 1057 C C . TYR A 1 130 ? 8.167 14.792 3.352 1.00 93.50 130 TYR A C 1
ATOM 1059 O O . TYR A 1 130 ? 8.401 13.731 3.925 1.00 93.50 130 TYR A O 1
ATOM 1067 N N . LYS A 1 131 ? 7.098 15.537 3.640 1.00 92.00 131 LYS A N 1
ATOM 1068 C CA . LYS A 1 131 ? 6.052 15.117 4.574 1.00 92.00 131 LYS A CA 1
ATOM 1069 C C . LYS A 1 131 ? 4.860 14.607 3.783 1.00 92.00 131 LYS A C 1
ATOM 1071 O O . LYS A 1 131 ? 4.363 15.323 2.916 1.00 92.00 131 LYS A O 1
ATOM 1076 N N . TRP A 1 132 ? 4.393 13.407 4.119 1.00 93.62 132 TRP A N 1
ATOM 1077 C CA . TRP A 1 132 ? 3.248 12.782 3.463 1.00 93.62 132 TRP A CA 1
ATOM 1078 C C . TRP A 1 132 ? 2.020 13.701 3.491 1.00 93.62 132 TRP A C 1
ATOM 1080 O O . TRP A 1 132 ? 1.507 14.029 4.562 1.00 93.62 132 TRP A O 1
ATOM 1090 N N . ASN A 1 133 ? 1.558 14.130 2.315 1.00 94.50 133 ASN A N 1
ATOM 1091 C CA . ASN A 1 133 ? 0.436 15.051 2.171 1.00 94.50 133 ASN A CA 1
ATOM 1092 C C . ASN A 1 133 ? -0.549 14.539 1.116 1.00 94.50 133 ASN A C 1
ATOM 1094 O O . ASN A 1 133 ? -0.295 14.647 -0.082 1.00 94.50 133 ASN A O 1
ATOM 1098 N N . THR A 1 134 ? -1.707 14.044 1.557 1.00 94.31 134 THR A N 1
ATOM 1099 C CA . THR A 1 134 ? -2.739 13.495 0.665 1.00 94.31 134 THR A CA 1
ATOM 1100 C C . THR A 1 134 ? -3.401 14.530 -0.242 1.00 94.31 134 THR A C 1
ATOM 1102 O O . THR A 1 134 ? -4.172 14.134 -1.107 1.00 94.31 134 THR A O 1
ATOM 1105 N N . ASP A 1 135 ? -3.129 15.826 -0.078 1.00 94.44 135 ASP A N 1
ATOM 1106 C CA . ASP A 1 135 ? -3.604 16.878 -0.983 1.00 94.44 135 ASP A CA 1
ATOM 1107 C C . ASP A 1 135 ? -2.586 17.217 -2.088 1.00 94.44 135 ASP A C 1
ATOM 1109 O O . ASP A 1 135 ? -2.942 17.870 -3.069 1.00 94.44 135 ASP A O 1
ATOM 1113 N N . ASP A 1 136 ? -1.336 16.745 -1.984 1.00 96.25 136 ASP A N 1
ATOM 1114 C CA . ASP A 1 136 ? -0.315 16.945 -3.018 1.00 96.25 136 ASP A CA 1
ATOM 1115 C C . ASP A 1 136 ? -0.619 16.074 -4.244 1.00 96.25 136 ASP A C 1
ATOM 1117 O O . ASP A 1 136 ? -0.538 14.846 -4.204 1.00 96.25 136 ASP A O 1
ATOM 1121 N N . ILE A 1 137 ? -0.939 16.721 -5.364 1.00 95.88 137 ILE A N 1
ATOM 1122 C CA . ILE A 1 137 ? -1.262 16.053 -6.631 1.00 95.88 137 ILE A CA 1
ATOM 1123 C C . ILE A 1 137 ? -0.109 15.157 -7.095 1.00 95.88 137 ILE A C 1
ATOM 1125 O O . ILE A 1 137 ? -0.360 14.046 -7.559 1.00 95.88 137 ILE A O 1
ATOM 1129 N N . ARG A 1 138 ? 1.149 15.578 -6.908 1.00 96.69 138 ARG A N 1
ATOM 1130 C CA . ARG A 1 138 ? 2.315 14.789 -7.332 1.00 96.69 138 ARG A CA 1
ATOM 1131 C C . ARG A 1 138 ? 2.403 13.486 -6.549 1.00 96.69 138 ARG A C 1
ATOM 1133 O O . ARG A 1 138 ? 2.740 12.452 -7.121 1.00 96.69 138 ARG A O 1
ATOM 1140 N N . LEU A 1 139 ? 2.075 13.515 -5.253 1.00 97.38 139 LEU A N 1
ATOM 1141 C CA . LEU A 1 139 ? 2.027 12.309 -4.428 1.00 97.38 139 LEU A CA 1
ATOM 1142 C C . LEU A 1 139 ? 0.968 11.338 -4.953 1.00 97.38 139 LEU A C 1
ATOM 1144 O O . LEU A 1 139 ? 1.254 10.153 -5.119 1.00 97.38 139 LEU A O 1
ATOM 1148 N N . LYS A 1 140 ? -0.235 11.844 -5.259 1.00 96.94 140 LYS A N 1
ATOM 1149 C CA . LYS A 1 140 ? -1.315 11.031 -5.840 1.00 96.94 140 LYS A CA 1
ATOM 1150 C C . LYS A 1 140 ? -0.870 10.386 -7.146 1.00 96.94 140 LYS A C 1
ATOM 1152 O O . LYS A 1 140 ? -0.985 9.176 -7.306 1.00 96.94 140 LYS A O 1
ATOM 1157 N N . GLU A 1 141 ? -0.307 11.175 -8.057 1.00 97.00 141 GLU A N 1
ATOM 1158 C CA . GLU A 1 141 ? 0.193 10.689 -9.345 1.00 97.00 141 GLU A CA 1
ATOM 1159 C C . GLU A 1 141 ? 1.278 9.620 -9.177 1.00 97.00 141 GLU A C 1
ATOM 1161 O O . GLU A 1 141 ? 1.259 8.609 -9.883 1.00 97.00 141 GLU A O 1
ATOM 1166 N N . PHE A 1 142 ? 2.188 9.799 -8.215 1.00 97.88 142 PHE A N 1
ATOM 1167 C CA . PHE A 1 142 ? 3.234 8.825 -7.924 1.00 97.88 142 PHE A CA 1
ATOM 1168 C C . PHE A 1 142 ? 2.655 7.506 -7.405 1.00 97.88 142 PHE A C 1
ATOM 1170 O O . PHE A 1 142 ? 2.957 6.443 -7.949 1.00 97.88 142 PHE A O 1
ATOM 1177 N N . VAL A 1 143 ? 1.789 7.561 -6.388 1.00 97.56 143 VAL A N 1
ATOM 1178 C CA . VAL A 1 143 ? 1.159 6.367 -5.802 1.00 97.56 143 VAL A CA 1
ATOM 1179 C C . VAL A 1 143 ? 0.296 5.641 -6.839 1.00 97.56 143 VAL A C 1
ATOM 1181 O O . VAL A 1 143 ? 0.341 4.415 -6.929 1.00 97.56 143 VAL A O 1
ATOM 1184 N N . GLN A 1 144 ? -0.432 6.373 -7.684 1.00 96.31 144 GLN A N 1
ATOM 1185 C CA . GLN A 1 144 ? -1.211 5.800 -8.786 1.00 96.31 144 GLN A CA 1
ATOM 1186 C C . GLN A 1 144 ? -0.316 5.157 -9.857 1.00 96.31 144 GLN A C 1
ATOM 1188 O O . GLN A 1 144 ? -0.647 4.097 -10.387 1.00 96.31 144 GLN A O 1
ATOM 1193 N N . SER A 1 145 ? 0.831 5.762 -10.173 1.00 96.94 145 SER A N 1
ATOM 1194 C CA . SER A 1 145 ? 1.821 5.179 -11.087 1.00 96.94 145 SER A CA 1
ATOM 1195 C C . SER A 1 145 ? 2.421 3.890 -10.517 1.00 96.94 145 SER A C 1
ATOM 1197 O O . SER A 1 145 ? 2.516 2.884 -11.224 1.00 96.94 145 SER A O 1
ATOM 1199 N N . MET A 1 146 ? 2.745 3.881 -9.219 1.00 97.44 146 MET A N 1
ATOM 1200 C CA . MET A 1 146 ? 3.185 2.685 -8.499 1.00 97.44 146 MET A CA 1
ATOM 1201 C C . MET A 1 146 ? 2.120 1.583 -8.556 1.00 97.44 146 MET A C 1
ATOM 1203 O O . MET A 1 146 ? 2.435 0.456 -8.937 1.00 97.44 146 MET A O 1
ATOM 1207 N N . PHE A 1 147 ? 0.858 1.913 -8.263 1.00 96.31 147 PHE A N 1
ATOM 1208 C CA . PHE A 1 147 ? -0.266 0.978 -8.365 1.00 96.31 147 PHE A CA 1
ATOM 1209 C C . PHE A 1 147 ? -0.359 0.358 -9.767 1.00 96.31 147 PHE A C 1
ATOM 1211 O O . PHE A 1 147 ? -0.435 -0.864 -9.916 1.00 96.31 147 PHE A O 1
ATOM 1218 N N . TYR A 1 148 ? -0.320 1.193 -10.808 1.00 95.19 148 TYR A N 1
ATOM 1219 C CA . TYR A 1 148 ? -0.405 0.747 -12.196 1.00 95.19 148 TYR A CA 1
ATOM 1220 C C . TYR A 1 148 ? 0.773 -0.150 -12.591 1.00 95.19 148 TYR A C 1
ATOM 1222 O O . TYR A 1 148 ? 0.581 -1.185 -13.228 1.00 95.19 148 TYR A O 1
ATOM 1230 N N . LYS A 1 149 ? 1.996 0.214 -12.186 1.00 97.00 149 LYS A N 1
ATOM 1231 C CA . LYS A 1 149 ? 3.203 -0.571 -12.468 1.00 97.00 149 LYS A CA 1
ATOM 1232 C C . LYS A 1 149 ? 3.133 -1.954 -11.822 1.00 97.00 149 LYS A C 1
ATOM 1234 O O . LYS A 1 149 ? 3.414 -2.941 -12.494 1.00 97.00 149 LYS A O 1
ATOM 1239 N N . ILE A 1 150 ? 2.709 -2.025 -10.562 1.00 97.19 150 ILE A N 1
ATOM 1240 C CA . ILE A 1 150 ? 2.563 -3.290 -9.832 1.00 97.19 150 ILE A CA 1
ATOM 1241 C C . ILE A 1 150 ? 1.413 -4.131 -10.406 1.00 97.19 150 ILE A C 1
ATOM 1243 O O . ILE A 1 150 ? 1.539 -5.347 -10.514 1.00 97.19 150 ILE A O 1
ATOM 1247 N N . SER A 1 151 ? 0.324 -3.503 -10.854 1.00 94.62 151 SER A N 1
ATOM 1248 C CA . SER A 1 151 ? -0.758 -4.215 -11.547 1.00 94.62 151 SER A CA 1
ATOM 1249 C C . SER A 1 151 ? -0.279 -4.817 -12.869 1.00 94.62 151 SER A C 1
ATOM 1251 O O . SER A 1 151 ? -0.514 -5.994 -13.120 1.00 94.62 151 SER A O 1
ATOM 1253 N N . LYS A 1 152 ? 0.505 -4.081 -13.664 1.00 94.81 152 LYS A N 1
ATOM 1254 C CA . LYS A 1 152 ? 1.148 -4.638 -14.865 1.00 94.81 152 LYS A CA 1
ATOM 1255 C C . LYS A 1 152 ? 2.088 -5.793 -14.551 1.00 94.81 152 LYS A C 1
ATOM 1257 O O . LYS A 1 152 ? 2.074 -6.794 -15.252 1.00 94.81 152 LYS A O 1
ATOM 1262 N N . TRP A 1 153 ? 2.871 -5.683 -13.483 1.00 96.69 153 TRP A N 1
ATOM 1263 C CA . TRP A 1 153 ? 3.700 -6.790 -13.009 1.00 96.69 153 TRP A CA 1
ATOM 1264 C C . TRP A 1 153 ? 2.885 -8.031 -12.626 1.00 96.69 153 TRP A C 1
ATOM 1266 O O . TRP A 1 153 ? 3.392 -9.141 -12.762 1.00 96.69 153 TRP A O 1
ATOM 1276 N N . SER A 1 154 ? 1.638 -7.862 -12.173 1.00 95.00 154 SER A N 1
ATOM 1277 C CA . SER A 1 154 ? 0.741 -8.988 -11.891 1.00 95.00 154 SER A CA 1
ATOM 1278 C C . SER A 1 154 ? 0.214 -9.692 -13.142 1.00 95.00 154 SER A C 1
ATOM 1280 O O . SER A 1 154 ? -0.079 -10.884 -13.082 1.00 95.00 154 SER A O 1
ATOM 1282 N N . GLU A 1 155 ? 0.131 -8.975 -14.263 1.00 94.62 155 GLU A N 1
ATOM 1283 C CA . GLU A 1 155 ? -0.292 -9.497 -15.567 1.00 94.62 155 GLU A CA 1
ATOM 1284 C C . GLU A 1 155 ? 0.890 -10.092 -16.352 1.00 94.62 155 GLU A C 1
ATOM 1286 O O . GLU A 1 155 ? 0.734 -11.094 -17.046 1.00 94.62 155 GLU A O 1
ATOM 1291 N N . ASP A 1 156 ? 2.080 -9.502 -16.205 1.00 95.19 156 ASP A N 1
ATOM 1292 C CA . ASP A 1 156 ? 3.325 -9.909 -16.855 1.00 95.19 156 ASP A CA 1
ATOM 1293 C C . ASP A 1 156 ? 4.462 -10.045 -15.826 1.00 95.19 156 ASP A C 1
ATOM 1295 O O . ASP A 1 156 ? 5.194 -9.105 -15.488 1.00 95.19 156 ASP A O 1
ATOM 1299 N N . VAL A 1 157 ? 4.617 -11.274 -15.335 1.00 94.31 157 VAL A N 1
ATOM 1300 C CA . VAL A 1 157 ? 5.629 -11.635 -14.335 1.00 94.31 157 VAL A CA 1
ATOM 1301 C C . VAL A 1 157 ? 7.052 -11.525 -14.894 1.00 94.31 157 VAL A C 1
ATOM 1303 O O . VAL A 1 157 ? 7.992 -11.287 -14.133 1.00 94.31 157 VAL A O 1
ATOM 1306 N N . ASP A 1 158 ? 7.248 -11.682 -16.202 1.00 96.12 158 ASP A N 1
ATOM 1307 C CA . ASP A 1 158 ? 8.578 -11.561 -16.797 1.00 96.12 158 ASP A CA 1
ATOM 1308 C C . ASP A 1 158 ? 8.983 -10.090 -16.928 1.00 96.12 158 ASP A C 1
ATOM 1310 O O . ASP A 1 158 ? 10.136 -9.755 -16.643 1.00 96.12 158 ASP A O 1
ATOM 1314 N N . SER A 1 159 ? 8.036 -9.183 -17.204 1.00 95.50 159 SER A N 1
ATOM 1315 C CA . SER A 1 159 ? 8.272 -7.740 -17.061 1.00 95.50 159 SER A CA 1
ATOM 1316 C C . SER A 1 159 ? 8.697 -7.372 -15.639 1.00 95.50 159 SER A C 1
ATOM 1318 O O . SER A 1 159 ? 9.621 -6.572 -15.485 1.00 95.50 159 SER A O 1
ATOM 1320 N N . HIS A 1 160 ? 8.069 -7.950 -14.607 1.00 97.38 160 HIS A N 1
ATOM 1321 C CA . HIS A 1 160 ? 8.471 -7.729 -13.211 1.00 97.38 160 HIS A CA 1
ATOM 1322 C C . HIS A 1 160 ? 9.927 -8.126 -12.970 1.00 97.38 160 HIS A C 1
ATOM 1324 O O . HIS A 1 160 ? 10.713 -7.313 -12.480 1.00 97.38 160 HIS A O 1
ATOM 1330 N N . LYS A 1 161 ? 10.304 -9.350 -13.354 1.00 96.00 161 LYS A N 1
ATOM 1331 C CA . LYS A 1 161 ? 11.684 -9.833 -13.204 1.00 96.00 161 LYS A CA 1
ATOM 1332 C C . LYS A 1 161 ? 12.668 -8.930 -13.941 1.00 96.00 161 LYS A C 1
ATOM 1334 O O . LYS A 1 161 ? 13.668 -8.530 -13.356 1.00 96.00 161 LYS A O 1
ATOM 1339 N N . ASN A 1 162 ? 12.376 -8.585 -15.193 1.00 96.62 162 ASN A N 1
ATOM 1340 C CA . ASN A 1 162 ? 13.264 -7.777 -16.024 1.00 96.62 162 ASN A CA 1
ATOM 1341 C C . ASN A 1 162 ? 13.497 -6.381 -15.436 1.00 96.62 162 ASN A C 1
ATOM 1343 O O . ASN A 1 162 ? 14.641 -5.933 -15.385 1.00 96.62 162 ASN A O 1
ATOM 1347 N N . ASP A 1 163 ? 12.445 -5.713 -14.953 1.00 96.00 163 ASP A N 1
ATOM 1348 C CA . ASP A 1 163 ? 12.574 -4.391 -14.333 1.00 96.00 163 ASP A CA 1
ATOM 1349 C C . ASP A 1 163 ? 13.452 -4.435 -13.078 1.00 96.00 163 ASP A C 1
ATOM 1351 O O . ASP A 1 163 ? 14.344 -3.600 -12.913 1.00 96.00 163 ASP A O 1
ATOM 1355 N N . ILE A 1 164 ? 13.223 -5.418 -12.204 1.00 96.56 164 ILE A N 1
ATOM 1356 C CA . ILE A 1 164 ? 13.958 -5.542 -10.943 1.00 96.56 164 ILE A CA 1
ATOM 1357 C C . ILE A 1 164 ? 15.404 -5.986 -11.179 1.00 96.56 164 ILE A C 1
ATOM 1359 O O . ILE A 1 164 ? 16.314 -5.425 -10.576 1.00 96.56 164 ILE A O 1
ATOM 1363 N N . GLU A 1 165 ? 15.654 -6.926 -12.090 1.00 96.12 165 GLU A N 1
ATOM 1364 C CA . GLU A 1 165 ? 17.017 -7.324 -12.464 1.00 96.12 165 GLU A CA 1
ATOM 1365 C C . GLU A 1 165 ? 17.779 -6.195 -13.165 1.00 96.12 165 GLU A C 1
ATOM 1367 O O . GLU A 1 165 ? 18.979 -6.028 -12.945 1.00 96.12 165 GLU A O 1
ATOM 1372 N N . SER A 1 166 ? 17.104 -5.380 -13.980 1.00 96.19 166 SER A N 1
ATOM 1373 C CA . SER A 1 166 ? 17.718 -4.185 -14.559 1.00 96.19 166 SER A CA 1
ATOM 1374 C C . SER A 1 166 ? 18.062 -3.159 -13.483 1.00 96.19 166 SER A C 1
ATOM 1376 O O . SER A 1 166 ? 19.144 -2.583 -13.524 1.00 96.19 166 SER A O 1
ATOM 1378 N N . PHE A 1 167 ? 17.171 -2.940 -12.515 1.00 95.50 167 PHE A N 1
ATOM 1379 C CA . PHE A 1 167 ? 17.402 -2.009 -11.412 1.00 95.50 167 PHE A CA 1
ATOM 1380 C C . PHE A 1 167 ? 18.541 -2.453 -10.490 1.00 95.50 167 PHE A C 1
ATOM 1382 O O . PHE A 1 167 ? 19.371 -1.644 -10.096 1.00 95.50 167 PHE A O 1
ATOM 1389 N N . LYS A 1 168 ? 18.656 -3.750 -10.193 1.00 93.06 168 LYS A N 1
ATOM 1390 C CA . LYS A 1 168 ? 19.766 -4.279 -9.384 1.00 93.06 168 LYS A CA 1
ATOM 1391 C C . LYS A 1 168 ? 21.143 -3.961 -9.966 1.00 93.06 168 LYS A C 1
ATOM 1393 O O . LYS A 1 168 ? 22.096 -3.848 -9.211 1.00 93.06 168 LYS A O 1
ATOM 1398 N N . LYS A 1 169 ? 21.250 -3.809 -11.289 1.00 94.69 169 LYS A N 1
ATOM 1399 C CA . LYS A 1 16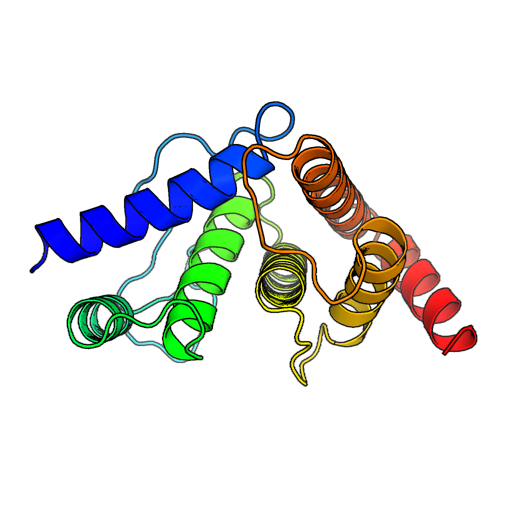9 ? 22.502 -3.435 -11.968 1.00 94.69 169 LYS A CA 1
ATOM 1400 C C . LYS A 1 169 ? 22.859 -1.954 -11.816 1.00 94.69 169 LYS A C 1
ATOM 1402 O O . LYS A 1 169 ? 23.960 -1.577 -12.198 1.00 94.69 169 LYS A O 1
ATOM 1407 N N . THR A 1 170 ? 21.933 -1.122 -11.334 1.00 91.06 170 THR A N 1
ATOM 1408 C CA . THR A 1 170 ? 22.150 0.315 -11.105 1.00 91.06 170 THR A CA 1
ATOM 1409 C C . THR A 1 170 ? 22.432 0.658 -9.642 1.00 91.06 170 THR A C 1
ATOM 1411 O O . THR A 1 170 ? 22.658 1.828 -9.347 1.00 91.06 170 THR A O 1
ATOM 1414 N N . LEU A 1 171 ? 22.356 -0.329 -8.742 1.00 83.75 171 LEU A N 1
ATOM 1415 C CA . LEU A 1 171 ? 22.721 -0.214 -7.326 1.00 83.75 171 LEU A CA 1
ATOM 1416 C C . LEU A 1 171 ? 24.232 -0.392 -7.148 1.00 83.75 171 LEU A C 1
ATOM 1418 O O . LEU A 1 171 ? 24.792 0.324 -6.292 1.00 83.75 171 LEU A O 1
#

Radius of gyration: 15.59 Å; chains: 1; bounding box: 39×34×41 Å

Foldseek 3Di:
DVVQLVVVLQVLLVLLQLLQPPVAHLDGDDCVQEDQDDDPDQDDPLHGYHHSVLSVVCVVPPDCLDPSVLSSNLRSQLSSLCSRPVPNVLSNLLSQLVSCLQNVHHDPDPNRLSNCVLSVVSCVVQNPPHHDDSVDPVSSVSSNVSSVVSSVCVVPVVVVVVVSVVVVVVD

pLDDT: mean 93.7, std 4.08, range [78.0, 98.12]

Sequence (171 aa):
MESEIEGLKKSIWKEISNVLNPRFDIGEFSNEFLHNEDIPRIIYNNKSVIPDSIFKKIIQTPNKDSEIYSIALESLALAAFLRINSNEKYSIIFAKCYCALYFTRSESSSSQFEQIFFSTKFIELFGTSYKWNTDDIRLKEFVQSMFYKISKWSEDVDSHKNDIESFKKTL